Protein AF-A0A7R9WG60-F1 (afdb_monomer)

Mean predicted aligned error: 8.41 Å

Solvent-accessible surface area (backbone atoms only — not comparable to full-atom values): 6205 Å² total; per-residue (Å²): 137,88,81,84,80,76,78,75,70,79,78,70,74,65,79,74,63,68,11,64,24,22,42,40,39,40,69,47,69,34,86,77,55,44,51,77,66,52,30,56,47,50,49,51,54,53,49,53,46,32,57,75,37,58,43,49,77,49,79,46,74,51,44,50,31,44,39,39,43,34,23,16,39,50,65,28,49,53,52,40,55,56,52,45,28,65,36,76,91,85,44,66,35,54,82,64,70,75,47,73,47,70,56,34,52,63,90,64,98

Nearest PDB structures (foldseek):
  8i98-assembly1_E  TM=7.466E-01  e=1.826E-03  Thermosynechococcus vestitus BP-1
  1yrx-assembly1_B  TM=7.925E-01  e=3.256E-03  Cereibacter sphaeroides 2.4.1
  2iyg-assembly1_B  TM=7.313E-01  e=8.011E-03  Cereibacter sphaeroides
  2kb2-assembly1_A  TM=6.723E-01  e=1.524E-02  Klebsiella pneumoniae subsp. pneumoniae MGH 78578
  5m2a-assembly1_B  TM=7.268E-01  e=7.603E-02  Beggiatoa sp. PS

Organism: NCBI:txid2749911

Sequence (109 aa):
VAASSALTEPKVDGDGENGGVTLLLFYQYVDPPWDASDFKKALQDVEDLGLKHGLTGRMRVATEGLNCTLTGTREGVRRWCRDLRNYGERGEFRDTEFKLTDDLPKGQL

Structure (mmCIF, N/CA/C/O backbone):
data_AF-A0A7R9WG60-F1
#
_entry.id   AF-A0A7R9WG60-F1
#
loop_
_atom_site.group_PDB
_atom_site.id
_atom_site.type_symbol
_atom_site.label_atom_id
_atom_site.label_alt_id
_atom_site.label_comp_id
_atom_site.label_asym_id
_atom_site.label_entity_id
_atom_site.label_seq_id
_atom_site.pdbx_PDB_ins_code
_atom_site.Cartn_x
_atom_site.Cartn_y
_atom_site.Cartn_z
_atom_site.occupancy
_atom_site.B_iso_or_equiv
_atom_site.auth_seq_id
_atom_site.auth_comp_id
_atom_site.auth_asym_id
_atom_site.auth_atom_id
_atom_site.pdbx_PDB_model_num
ATOM 1 N N . VAL A 1 1 ? 23.513 10.429 -63.282 1.00 44.44 1 VAL A N 1
ATOM 2 C CA . VAL A 1 1 ? 23.702 11.191 -62.027 1.00 44.44 1 VAL A CA 1
ATOM 3 C C . VAL A 1 1 ? 22.581 10.782 -61.092 1.00 44.44 1 VAL A C 1
ATOM 5 O O . VAL A 1 1 ? 21.431 10.822 -61.506 1.00 44.44 1 VAL A O 1
ATOM 8 N N . ALA A 1 2 ? 22.938 10.230 -59.936 1.00 43.19 2 ALA A N 1
ATOM 9 C CA . ALA A 1 2 ? 22.028 9.599 -58.988 1.00 43.19 2 ALA A CA 1
ATOM 10 C C . ALA A 1 2 ? 21.236 10.623 -58.163 1.00 43.19 2 ALA A C 1
ATOM 12 O O . ALA A 1 2 ? 21.765 11.683 -57.843 1.00 43.19 2 ALA A O 1
ATOM 13 N N . ALA A 1 3 ? 20.029 10.240 -57.747 1.00 42.72 3 ALA A N 1
ATOM 14 C CA . ALA A 1 3 ? 19.457 10.595 -56.449 1.00 42.72 3 ALA A CA 1
ATOM 15 C C . ALA A 1 3 ? 18.337 9.591 -56.126 1.00 42.72 3 ALA A C 1
ATOM 17 O O . ALA A 1 3 ? 17.172 9.804 -56.449 1.00 42.72 3 ALA A O 1
ATOM 18 N N . SER A 1 4 ? 18.712 8.453 -55.538 1.00 43.81 4 SER A N 1
ATOM 19 C CA . SER A 1 4 ? 17.761 7.540 -54.903 1.00 43.81 4 SER A CA 1
ATOM 20 C C . SER A 1 4 ? 17.373 8.157 -53.564 1.00 43.81 4 SER A C 1
ATOM 22 O O . SER A 1 4 ? 18.203 8.230 -52.660 1.00 43.81 4 SER A O 1
ATOM 24 N N . SER A 1 5 ? 16.138 8.642 -53.448 1.00 51.38 5 SER A N 1
ATOM 25 C CA . SER A 1 5 ? 15.557 9.019 -52.161 1.00 51.38 5 SER A CA 1
ATOM 26 C C . SER A 1 5 ? 15.384 7.737 -51.351 1.00 51.38 5 SER A C 1
ATOM 28 O O . SER A 1 5 ? 14.549 6.895 -51.673 1.00 51.38 5 SER A O 1
ATOM 30 N N . ALA A 1 6 ? 16.241 7.550 -50.350 1.00 53.00 6 ALA A N 1
ATOM 31 C CA . ALA A 1 6 ? 16.030 6.532 -49.342 1.00 53.00 6 ALA A CA 1
ATOM 32 C C . ALA A 1 6 ? 14.753 6.908 -48.584 1.00 53.00 6 ALA A C 1
ATOM 34 O O . ALA A 1 6 ? 14.737 7.875 -47.822 1.00 53.00 6 ALA A O 1
ATOM 35 N N . LEU A 1 7 ? 13.678 6.161 -48.828 1.00 50.78 7 LEU A N 1
ATOM 36 C CA . LEU A 1 7 ? 12.576 6.063 -47.886 1.00 50.78 7 LEU A CA 1
ATOM 37 C C . LEU A 1 7 ? 13.186 5.488 -46.609 1.00 50.78 7 LEU A C 1
ATOM 39 O O . LEU A 1 7 ? 13.494 4.301 -46.549 1.00 50.78 7 LEU A O 1
ATOM 43 N N . THR A 1 8 ? 13.462 6.348 -45.630 1.00 57.59 8 THR A N 1
ATOM 44 C CA . THR A 1 8 ? 13.818 5.910 -44.283 1.00 57.59 8 THR A CA 1
ATOM 45 C C . THR A 1 8 ? 12.708 4.994 -43.803 1.00 57.59 8 THR A C 1
ATOM 47 O O . THR A 1 8 ? 11.557 5.421 -43.697 1.00 57.59 8 THR A O 1
ATOM 50 N N . GLU A 1 9 ? 13.063 3.733 -43.570 1.00 50.50 9 GLU A N 1
ATOM 51 C CA . GLU A 1 9 ? 12.199 2.762 -42.917 1.00 50.50 9 GLU A CA 1
ATOM 52 C C . GLU A 1 9 ? 11.627 3.394 -41.641 1.00 50.50 9 GLU A C 1
ATOM 54 O O . GLU A 1 9 ? 12.321 4.195 -40.994 1.00 50.50 9 GLU A O 1
ATOM 59 N N . PRO A 1 10 ? 10.367 3.096 -41.275 1.00 48.00 10 PRO A N 1
ATOM 60 C CA . PRO A 1 10 ? 9.850 3.547 -39.998 1.00 48.00 10 PRO A CA 1
ATOM 61 C C . PRO A 1 10 ? 10.839 3.090 -38.933 1.00 48.00 10 PRO A C 1
ATOM 63 O O . PRO A 1 10 ? 11.223 1.920 -38.884 1.00 48.00 10 PRO A O 1
ATOM 66 N N . LYS A 1 11 ? 11.289 4.038 -38.112 1.00 43.31 11 LYS A N 1
ATOM 67 C CA . LYS A 1 11 ? 12.032 3.720 -36.907 1.00 43.31 11 LYS A CA 1
ATOM 68 C C . LYS A 1 11 ? 11.113 2.803 -36.113 1.00 43.31 11 LYS A C 1
ATOM 70 O O . LYS A 1 11 ? 10.095 3.254 -35.598 1.00 43.31 11 LYS A O 1
ATOM 75 N N . VAL A 1 12 ? 11.418 1.509 -36.113 1.00 48.09 12 VAL A N 1
ATOM 76 C CA . VAL A 1 12 ? 10.862 0.592 -35.132 1.00 48.09 12 VAL A CA 1
ATOM 77 C C . VAL A 1 12 ? 11.393 1.150 -33.824 1.00 48.09 12 VAL A C 1
ATOM 79 O O . VAL A 1 12 ? 12.579 1.006 -33.523 1.00 48.09 12 VAL A O 1
ATOM 82 N N . ASP A 1 13 ? 10.563 1.934 -33.133 1.00 50.50 13 ASP A N 1
ATOM 83 C CA . ASP A 1 13 ? 10.789 2.250 -31.733 1.00 50.50 13 ASP A CA 1
ATOM 84 C C . ASP A 1 13 ? 10.992 0.891 -31.084 1.00 50.50 13 ASP A C 1
ATOM 86 O O . ASP A 1 13 ? 10.089 0.053 -31.131 1.00 50.50 13 ASP A O 1
ATOM 90 N N . GLY A 1 14 ? 12.249 0.634 -30.701 1.00 46.53 14 GLY A N 1
ATOM 91 C CA . GLY A 1 14 ? 12.751 -0.706 -30.438 1.00 46.53 14 GLY A CA 1
ATOM 92 C C . GLY A 1 14 ? 11.761 -1.465 -29.582 1.00 46.53 14 GLY A C 1
ATOM 93 O O . GLY A 1 14 ? 11.232 -0.861 -28.647 1.00 46.53 14 GLY A O 1
ATOM 94 N N . ASP A 1 15 ? 11.504 -2.721 -29.971 1.00 46.75 15 ASP A N 1
ATOM 95 C CA . ASP A 1 15 ? 10.656 -3.688 -29.277 1.00 46.75 15 ASP A CA 1
ATOM 96 C C . ASP A 1 15 ? 10.460 -3.249 -27.840 1.00 46.75 15 ASP A C 1
ATOM 98 O O . ASP A 1 15 ? 11.409 -3.319 -27.053 1.00 46.75 15 ASP A O 1
ATOM 102 N N . GLY A 1 16 ? 9.288 -2.667 -27.552 1.00 46.75 16 GLY A N 1
ATOM 103 C CA . GLY A 1 16 ? 8.984 -2.157 -26.229 1.00 46.75 16 GLY A CA 1
ATOM 104 C C . GLY A 1 16 ? 9.361 -3.253 -25.256 1.00 46.75 16 GLY A C 1
ATOM 105 O O . GLY A 1 16 ? 8.748 -4.320 -25.282 1.00 46.75 16 GLY A O 1
ATOM 106 N N . GLU A 1 17 ? 10.444 -3.042 -24.499 1.00 51.81 17 GLU A N 1
ATOM 107 C CA . GLU A 1 17 ? 10.862 -3.968 -23.462 1.00 51.81 17 GLU A CA 1
ATOM 108 C C . GLU A 1 17 ? 9.663 -4.013 -22.529 1.00 51.81 17 GLU A C 1
ATOM 110 O O . GLU A 1 17 ? 9.508 -3.084 -21.735 1.00 51.81 17 GLU A O 1
ATOM 115 N N . ASN A 1 18 ? 8.781 -5.007 -22.707 1.00 54.62 18 ASN A N 1
ATOM 116 C CA . ASN A 1 18 ? 7.600 -5.234 -21.889 1.00 54.62 18 ASN A CA 1
ATOM 117 C C . ASN A 1 18 ? 8.117 -5.274 -20.465 1.00 54.62 18 ASN A C 1
ATOM 119 O O . ASN A 1 18 ? 8.779 -6.223 -20.031 1.00 54.62 18 ASN A O 1
ATOM 123 N N . GLY A 1 19 ? 7.993 -4.119 -19.825 1.00 58.56 19 GLY A N 1
ATOM 124 C CA . GLY A 1 19 ? 8.793 -3.818 -18.670 1.00 58.56 19 GLY A CA 1
ATOM 125 C C . GLY A 1 19 ? 8.160 -4.617 -17.569 1.00 58.56 19 GLY A C 1
ATOM 126 O O . GLY A 1 19 ? 6.949 -4.574 -17.374 1.00 58.56 19 GLY A O 1
ATOM 127 N N . GLY A 1 20 ? 8.973 -5.378 -16.845 1.00 84.06 20 GLY A N 1
ATOM 128 C CA . GLY A 1 20 ? 8.520 -6.180 -15.711 1.00 84.06 20 GLY A CA 1
ATOM 129 C C . GLY A 1 20 ? 7.943 -5.353 -14.553 1.00 84.06 20 GLY A C 1
ATOM 130 O O . GLY A 1 20 ? 7.946 -5.840 -13.425 1.00 84.06 20 GLY A O 1
ATOM 131 N N . VAL A 1 21 ? 7.502 -4.120 -14.816 1.00 95.06 21 VAL A N 1
ATOM 132 C CA . VAL A 1 21 ? 6.826 -3.186 -13.935 1.00 95.06 21 VAL A CA 1
ATOM 133 C C . VAL A 1 21 ? 5.326 -3.428 -13.999 1.00 95.06 21 VAL A C 1
ATOM 135 O O . VAL A 1 21 ? 4.726 -3.553 -15.069 1.00 95.06 21 VAL A O 1
ATOM 138 N N . THR A 1 22 ? 4.717 -3.438 -12.827 1.00 97.62 22 THR A N 1
ATOM 139 C CA . THR A 1 22 ? 3.272 -3.444 -12.659 1.00 97.62 22 THR A CA 1
ATOM 140 C C . THR A 1 22 ? 2.869 -2.189 -11.903 1.00 97.62 22 THR A C 1
ATOM 142 O O . THR A 1 22 ? 3.469 -1.858 -10.881 1.00 97.62 22 THR A O 1
ATOM 145 N N . LEU A 1 23 ? 1.818 -1.526 -12.376 1.00 97.88 23 LEU A N 1
ATOM 146 C CA . LEU A 1 23 ? 1.099 -0.502 -11.629 1.00 97.88 23 LEU A CA 1
ATOM 147 C C . LEU A 1 23 ? -0.071 -1.146 -10.881 1.00 97.88 23 LEU A C 1
ATOM 149 O O . LEU A 1 23 ? -0.854 -1.904 -11.452 1.00 97.88 23 LEU A O 1
ATOM 153 N N . LEU A 1 24 ? -0.187 -0.812 -9.603 1.00 98.56 24 LEU A N 1
ATOM 154 C CA . LEU A 1 24 ? -1.231 -1.231 -8.684 1.00 98.56 24 LEU A CA 1
ATOM 155 C C . LEU A 1 24 ? -2.076 -0.024 -8.280 1.00 98.56 24 LEU A C 1
ATOM 157 O O . LEU A 1 24 ? -1.546 0.966 -7.776 1.00 98.56 24 LEU A O 1
ATOM 161 N N . LEU A 1 25 ? -3.395 -0.139 -8.432 1.00 98.62 25 LEU A N 1
ATOM 162 C CA . LEU A 1 25 ? -4.370 0.807 -7.896 1.00 98.62 25 LEU A CA 1
ATOM 163 C C . LEU A 1 25 ? -5.417 0.074 -7.067 1.00 98.62 25 LEU A C 1
ATOM 165 O O . LEU A 1 25 ? -5.984 -0.922 -7.518 1.00 98.62 25 LEU A O 1
ATOM 169 N N . PHE A 1 26 ? -5.730 0.614 -5.893 1.00 98.69 26 PHE A N 1
ATOM 170 C CA . PHE A 1 26 ? -6.910 0.213 -5.133 1.00 98.69 26 PHE A CA 1
ATOM 171 C C . PHE A 1 26 ? -7.299 1.279 -4.105 1.00 98.69 26 PHE A C 1
ATOM 173 O O . PHE A 1 26 ? -6.499 2.141 -3.730 1.00 98.69 26 PHE A O 1
ATOM 180 N N . TYR A 1 27 ? -8.535 1.180 -3.630 1.00 98.25 27 TYR A N 1
ATOM 181 C CA . TYR A 1 27 ? -8.982 1.801 -2.393 1.00 98.25 27 TYR A CA 1
ATOM 182 C C . TYR A 1 27 ? -9.786 0.765 -1.603 1.00 98.25 27 TYR A C 1
ATOM 184 O O . TYR A 1 27 ? -10.480 -0.055 -2.201 1.00 98.25 27 TYR A O 1
ATOM 192 N N . GLN A 1 28 ? -9.678 0.781 -0.280 1.00 98.25 28 GLN A N 1
ATOM 193 C CA . GLN A 1 28 ? -10.423 -0.110 0.603 1.00 98.25 28 GLN A CA 1
ATOM 194 C C . GLN A 1 28 ? -10.722 0.625 1.905 1.00 98.25 28 GLN A C 1
ATOM 196 O O . GLN A 1 28 ? -9.798 1.065 2.591 1.00 98.25 28 GLN A O 1
ATOM 201 N N . TYR A 1 29 ? -12.007 0.716 2.240 1.00 97.81 29 TYR A N 1
ATOM 202 C CA . TYR A 1 29 ? -12.440 1.122 3.571 1.00 97.81 29 TYR A CA 1
ATOM 203 C C . TYR A 1 29 ? -12.337 -0.054 4.540 1.00 97.81 29 TYR A C 1
ATOM 205 O O . TYR A 1 29 ? -12.590 -1.197 4.152 1.00 97.81 29 TYR A O 1
ATOM 213 N N . VAL A 1 30 ? -11.998 0.226 5.792 1.00 97.38 30 VAL A N 1
ATOM 214 C CA . VAL A 1 30 ? -12.015 -0.752 6.882 1.00 97.38 30 VAL A CA 1
ATOM 215 C C . VAL A 1 30 ? -13.205 -0.475 7.797 1.00 97.38 30 VAL A C 1
ATOM 217 O O . VAL A 1 30 ? -13.505 0.679 8.098 1.00 97.38 30 VAL A O 1
ATOM 220 N N . ASP A 1 31 ? -13.889 -1.533 8.227 1.00 94.38 31 ASP A N 1
ATOM 221 C CA . ASP A 1 31 ? -15.068 -1.446 9.090 1.00 94.38 31 ASP A CA 1
ATOM 222 C C . ASP A 1 31 ? -14.940 -2.443 10.262 1.00 94.38 31 ASP A C 1
ATOM 224 O O . ASP A 1 31 ? -14.794 -3.645 10.019 1.00 94.38 31 ASP A O 1
ATOM 228 N N . PRO A 1 32 ? -14.943 -1.979 11.529 1.00 95.62 32 PRO A N 1
ATOM 229 C CA . PRO A 1 32 ? -15.011 -0.574 11.937 1.00 95.62 32 PRO A CA 1
ATOM 230 C C . PRO A 1 32 ? -13.724 0.210 11.615 1.00 95.62 32 PRO A C 1
ATOM 232 O O . PRO A 1 32 ? -12.642 -0.399 11.571 1.00 95.62 32 PRO A O 1
ATOM 235 N N . PRO A 1 33 ? -13.819 1.550 11.442 1.00 97.88 33 PRO A N 1
ATOM 236 C CA . PRO A 1 33 ? -12.654 2.415 11.278 1.00 97.88 33 PRO A CA 1
ATOM 237 C C . PRO A 1 33 ? -11.629 2.187 12.387 1.00 97.88 33 PRO A C 1
ATOM 239 O O . PRO A 1 33 ? -11.988 1.916 13.535 1.00 97.88 33 PRO A O 1
ATOM 242 N N . TRP A 1 34 ? -10.353 2.302 12.042 1.00 97.81 34 TRP A N 1
ATOM 243 C CA . TRP A 1 34 ? -9.264 2.204 13.004 1.00 97.81 34 TRP A CA 1
ATOM 244 C C . TRP A 1 34 ? -9.318 3.337 14.025 1.00 97.81 34 TRP A C 1
ATOM 246 O O . TRP A 1 34 ? -9.621 4.489 13.693 1.00 97.81 34 TRP A O 1
ATOM 256 N N . ASP A 1 35 ? -8.951 3.018 15.264 1.00 97.50 35 ASP A N 1
ATOM 257 C CA . ASP A 1 35 ? -8.631 4.038 16.252 1.00 97.50 35 ASP A CA 1
ATOM 258 C C . ASP A 1 35 ? -7.253 4.674 15.973 1.00 97.50 35 ASP A C 1
ATOM 260 O O . ASP A 1 35 ? -6.558 4.346 15.008 1.00 97.50 35 ASP A O 1
ATOM 264 N N . ALA A 1 36 ? -6.842 5.631 16.807 1.00 97.56 36 ALA A N 1
ATOM 265 C CA . ALA A 1 36 ? -5.577 6.341 16.619 1.00 97.56 36 ALA A CA 1
ATOM 266 C C . ALA A 1 36 ? -4.334 5.433 16.731 1.00 97.56 36 ALA A C 1
ATOM 268 O O . ALA A 1 36 ? -3.317 5.708 16.087 1.00 97.56 36 ALA A O 1
ATOM 269 N N . SER A 1 37 ? -4.399 4.377 17.545 1.00 96.62 37 SER A N 1
ATOM 270 C CA . SER A 1 37 ? -3.312 3.412 17.713 1.00 96.62 37 SER A CA 1
ATOM 271 C C . SER A 1 37 ? -3.219 2.495 16.497 1.00 96.62 37 SER A C 1
ATOM 273 O O . SER A 1 37 ? -2.146 2.365 15.903 1.00 96.62 37 SER A O 1
ATOM 275 N N . ASP A 1 38 ? -4.350 1.926 16.084 1.00 96.56 38 ASP A N 1
ATOM 276 C CA . ASP A 1 38 ? -4.461 1.068 14.908 1.00 96.56 38 ASP A CA 1
ATOM 277 C C . ASP A 1 38 ? -4.077 1.808 13.626 1.00 96.56 38 ASP A C 1
ATOM 279 O O . ASP A 1 38 ? -3.339 1.269 12.807 1.00 96.56 38 ASP A O 1
ATOM 283 N N . PHE A 1 39 ? -4.485 3.072 13.474 1.00 97.19 39 PHE A N 1
ATOM 284 C CA . PHE A 1 39 ? -4.070 3.919 12.355 1.00 97.19 39 PHE A CA 1
ATOM 285 C C . PHE A 1 39 ? -2.547 4.086 12.297 1.00 97.19 39 PHE A C 1
ATOM 287 O O . PHE A 1 39 ? -1.945 3.928 11.235 1.00 97.19 39 PHE A O 1
ATOM 294 N N . LYS A 1 40 ? -1.905 4.399 13.430 1.00 97.69 40 LYS A N 1
ATOM 295 C CA . LYS A 1 40 ? -0.449 4.593 13.473 1.00 97.69 40 LYS A CA 1
ATOM 296 C C . LYS A 1 40 ? 0.292 3.299 13.140 1.00 97.69 40 LYS A C 1
ATOM 298 O O . LYS A 1 40 ? 1.305 3.344 12.446 1.00 97.69 40 LYS A O 1
ATOM 303 N N . LYS A 1 41 ? -0.221 2.163 13.618 1.00 96.56 41 LYS A N 1
ATOM 304 C CA . LYS A 1 41 ? 0.306 0.841 13.281 1.00 96.56 41 LYS A CA 1
ATOM 305 C C . LYS A 1 41 ? 0.123 0.534 11.794 1.00 96.56 41 LYS A C 1
ATOM 307 O O . LYS A 1 41 ? 1.093 0.184 11.139 1.00 96.56 41 LYS A O 1
ATOM 312 N N . ALA A 1 42 ? -1.070 0.758 11.246 1.00 96.62 42 ALA A N 1
ATOM 313 C CA . ALA A 1 42 ? -1.355 0.554 9.829 1.00 96.62 42 ALA A CA 1
ATOM 314 C C . ALA A 1 42 ? -0.465 1.411 8.926 1.00 96.62 42 ALA A C 1
ATOM 316 O O . ALA A 1 42 ? 0.024 0.927 7.911 1.00 96.62 42 ALA A O 1
ATOM 317 N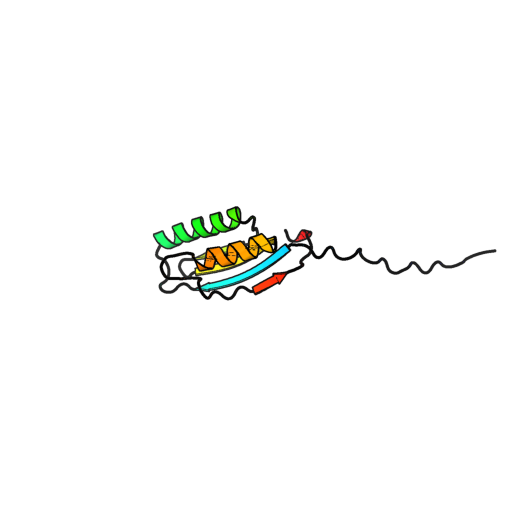 N . LEU A 1 43 ? -0.212 2.665 9.304 1.00 97.31 43 LEU A N 1
ATOM 318 C CA . LEU A 1 43 ? 0.703 3.531 8.567 1.00 97.31 43 LEU A CA 1
ATOM 319 C C . LEU A 1 43 ? 2.102 2.907 8.460 1.00 97.31 43 LEU A C 1
ATOM 321 O O . LEU A 1 43 ? 2.620 2.789 7.353 1.00 97.31 43 LEU A O 1
ATOM 325 N N . GLN A 1 44 ? 2.669 2.467 9.586 1.00 97.50 44 GLN A N 1
ATOM 326 C CA . GLN A 1 44 ? 3.997 1.853 9.621 1.00 97.50 44 GLN A CA 1
ATOM 327 C C . GLN A 1 44 ? 4.027 0.505 8.888 1.00 97.50 44 GLN A C 1
ATOM 329 O O . GLN A 1 44 ? 4.883 0.283 8.039 1.00 97.50 44 GLN A O 1
ATOM 334 N N . ASP A 1 45 ? 3.075 -0.381 9.182 1.00 96.50 45 ASP A N 1
ATOM 335 C CA . ASP A 1 45 ? 3.058 -1.746 8.653 1.00 96.50 45 ASP A CA 1
ATOM 336 C C . ASP A 1 45 ? 2.917 -1.757 7.123 1.00 96.50 45 ASP A C 1
ATOM 338 O O . ASP A 1 45 ? 3.562 -2.553 6.437 1.00 96.50 45 ASP A O 1
ATOM 342 N N . VAL A 1 46 ? 2.077 -0.879 6.564 1.00 96.06 46 VAL A N 1
ATOM 343 C CA . VAL A 1 46 ? 1.851 -0.827 5.113 1.00 96.06 46 VAL A CA 1
ATOM 344 C C . VAL A 1 46 ? 3.049 -0.174 4.400 1.00 96.06 46 VAL A C 1
ATOM 346 O O . VAL A 1 46 ? 3.421 -0.630 3.312 1.00 96.06 46 VAL A O 1
ATOM 349 N N . GLU A 1 47 ? 3.703 0.818 5.018 1.00 96.62 47 GLU A N 1
ATOM 350 C CA . GLU A 1 47 ? 4.969 1.388 4.531 1.00 96.62 47 GLU A CA 1
ATOM 351 C C . GLU A 1 47 ? 6.089 0.333 4.517 1.00 96.62 47 GLU A C 1
ATOM 353 O O . GLU A 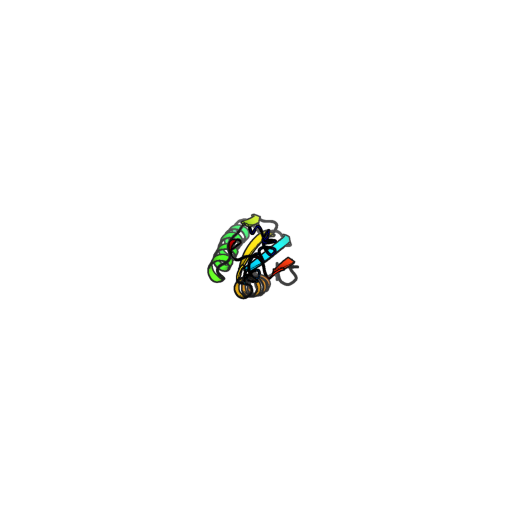1 47 ? 6.696 0.090 3.468 1.00 96.62 47 GLU A O 1
ATOM 358 N N . ASP A 1 48 ? 6.290 -0.379 5.629 1.00 97.88 48 ASP A N 1
ATOM 359 C CA . ASP A 1 48 ? 7.280 -1.454 5.756 1.00 97.88 48 ASP A CA 1
ATOM 360 C C . ASP A 1 48 ? 7.023 -2.580 4.749 1.00 97.88 48 ASP A C 1
ATOM 362 O O . ASP A 1 48 ? 7.955 -3.120 4.142 1.00 97.88 48 ASP A O 1
ATOM 366 N N . LEU A 1 49 ? 5.752 -2.924 4.517 1.00 97.50 49 LEU A N 1
ATOM 367 C CA . LEU A 1 49 ? 5.375 -3.921 3.524 1.00 97.50 49 LEU A CA 1
ATOM 368 C C . LEU A 1 49 ? 5.724 -3.462 2.101 1.00 97.50 49 LEU A C 1
ATOM 370 O O . LEU A 1 49 ? 6.206 -4.2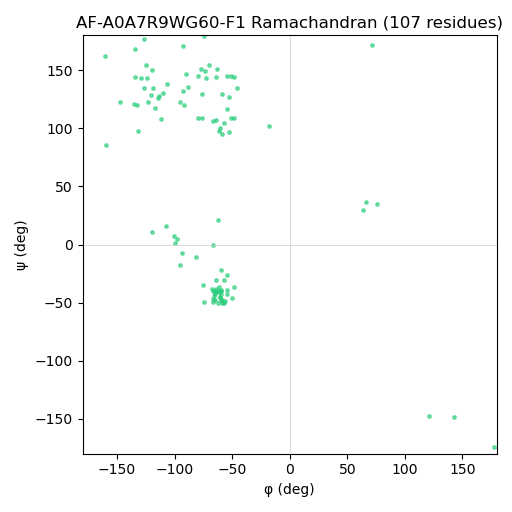68 1.300 1.00 97.50 49 LEU A O 1
ATOM 374 N N . GLY A 1 50 ? 5.504 -2.181 1.788 1.00 97.75 50 GLY A N 1
ATOM 375 C CA . GLY A 1 50 ? 5.912 -1.568 0.522 1.00 97.75 50 GLY A CA 1
ATOM 376 C C . GLY A 1 50 ? 7.421 -1.670 0.302 1.00 97.75 50 GLY A C 1
ATOM 377 O O . GLY A 1 50 ? 7.857 -2.197 -0.724 1.00 97.75 50 GLY A O 1
ATOM 378 N N . LEU A 1 51 ? 8.207 -1.268 1.305 1.00 97.81 51 LEU A N 1
ATOM 379 C CA . LEU A 1 51 ? 9.671 -1.347 1.283 1.00 97.81 51 LEU A CA 1
ATOM 380 C C . LEU A 1 51 ? 10.171 -2.790 1.129 1.00 97.81 51 LEU A C 1
ATOM 382 O O . LEU A 1 51 ? 11.023 -3.060 0.281 1.00 97.81 51 LEU A O 1
ATOM 386 N N . LYS A 1 52 ? 9.600 -3.737 1.886 1.00 98.25 52 LYS A N 1
ATOM 387 C CA . LYS A 1 52 ? 9.940 -5.171 1.835 1.00 98.25 52 LYS A CA 1
ATOM 388 C C . LYS A 1 52 ? 9.835 -5.753 0.425 1.00 98.25 52 LYS A C 1
ATOM 390 O O . LYS A 1 52 ? 10.645 -6.599 0.052 1.00 98.25 52 LYS A O 1
ATOM 395 N N . HIS A 1 53 ? 8.827 -5.337 -0.340 1.00 98.12 53 HIS A N 1
ATOM 396 C CA . HIS A 1 53 ? 8.572 -5.848 -1.692 1.00 98.12 53 HIS A CA 1
ATOM 397 C C . HIS A 1 53 ? 9.120 -4.941 -2.804 1.00 98.12 53 HIS A C 1
ATOM 399 O O . HIS A 1 53 ? 8.923 -5.246 -3.981 1.00 98.12 53 HIS A O 1
ATOM 405 N N . GLY A 1 54 ? 9.831 -3.865 -2.447 1.00 97.12 54 GLY A N 1
ATOM 406 C CA . GLY A 1 54 ? 10.437 -2.933 -3.397 1.00 97.12 54 GLY A CA 1
ATOM 407 C C . GLY A 1 54 ? 9.411 -2.142 -4.208 1.00 97.12 54 GLY A C 1
ATOM 408 O O . GLY A 1 54 ? 9.613 -1.935 -5.403 1.00 97.12 54 GLY A O 1
ATOM 409 N N . LEU A 1 55 ? 8.290 -1.762 -3.588 1.00 97.94 55 LEU A N 1
ATOM 410 C CA . LEU A 1 55 ? 7.280 -0.908 -4.212 1.00 97.94 55 LEU A CA 1
ATOM 411 C C . LEU A 1 55 ? 7.586 0.567 -3.939 1.00 97.94 55 LEU A C 1
ATOM 413 O O . LEU A 1 55 ? 8.048 0.933 -2.861 1.00 97.94 55 LEU A O 1
ATOM 417 N N . THR A 1 56 ? 7.251 1.417 -4.903 1.00 96.50 56 THR A N 1
ATOM 418 C CA . THR A 1 56 ? 7.250 2.878 -4.777 1.00 96.50 56 THR A CA 1
ATOM 419 C C . THR A 1 56 ? 5.889 3.442 -5.187 1.00 96.50 56 THR A C 1
ATOM 421 O O . THR A 1 56 ? 4.995 2.702 -5.599 1.00 96.50 56 THR A O 1
ATOM 424 N N . GLY A 1 57 ? 5.701 4.754 -5.065 1.00 95.94 57 GLY A N 1
ATOM 425 C CA . GLY A 1 57 ? 4.489 5.455 -5.480 1.00 95.94 57 GLY A CA 1
ATOM 426 C C . GLY A 1 57 ? 3.816 6.195 -4.332 1.00 95.94 57 GLY A C 1
ATOM 427 O O . GLY A 1 57 ? 4.470 6.737 -3.445 1.00 95.94 57 GLY A O 1
ATOM 428 N N . ARG A 1 58 ? 2.484 6.280 -4.375 1.00 97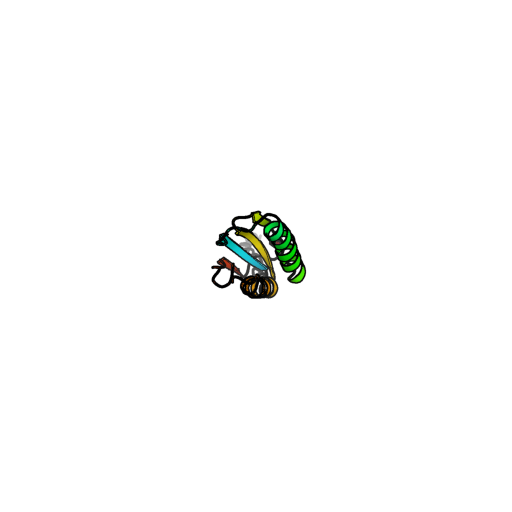.44 58 ARG A N 1
ATOM 429 C CA . ARG A 1 58 ? 1.684 7.015 -3.389 1.00 97.44 58 ARG A CA 1
ATOM 430 C C . ARG A 1 58 ? 0.799 6.074 -2.595 1.00 97.44 58 ARG A C 1
ATOM 432 O O . ARG A 1 58 ? -0.040 5.374 -3.158 1.00 97.44 58 ARG A O 1
ATOM 439 N N . MET A 1 59 ? 0.926 6.169 -1.283 1.00 97.00 59 MET A N 1
ATOM 440 C CA . MET A 1 59 ? 0.092 5.487 -0.309 1.00 97.00 59 MET A CA 1
ATOM 441 C C . MET A 1 59 ? -0.585 6.531 0.569 1.00 97.00 59 MET A C 1
ATOM 443 O O . MET A 1 59 ? 0.066 7.437 1.085 1.00 97.00 59 MET A O 1
ATOM 447 N N . ARG A 1 60 ? -1.905 6.437 0.702 1.00 98.06 60 ARG A N 1
ATOM 448 C CA . ARG A 1 60 ? -2.691 7.261 1.616 1.00 98.06 60 ARG A CA 1
ATOM 449 C C . ARG A 1 60 ? -3.335 6.343 2.634 1.00 98.06 60 ARG A C 1
ATOM 451 O O . ARG A 1 60 ? -4.142 5.491 2.269 1.00 98.06 60 ARG A O 1
ATOM 458 N N . VAL A 1 61 ? -2.960 6.549 3.888 1.00 97.75 61 VAL A N 1
ATOM 459 C CA . VAL A 1 61 ? -3.510 5.848 5.043 1.00 97.75 61 VAL A CA 1
ATOM 460 C C . VAL A 1 61 ? -4.345 6.847 5.829 1.00 97.75 61 VAL A C 1
ATOM 462 O O . VAL A 1 61 ? -3.886 7.953 6.113 1.00 97.75 61 VAL A O 1
ATOM 465 N N . ALA A 1 62 ? -5.571 6.466 6.156 1.00 97.88 62 ALA A N 1
ATOM 466 C CA . ALA A 1 62 ? -6.467 7.205 7.034 1.00 97.88 62 ALA A CA 1
ATOM 467 C C . ALA A 1 62 ? -7.105 6.227 8.026 1.00 97.88 62 ALA A C 1
ATOM 469 O O . ALA A 1 62 ? -7.028 5.015 7.841 1.00 97.88 62 ALA A O 1
ATOM 470 N N . THR A 1 63 ? -7.764 6.738 9.066 1.00 98.06 63 THR A N 1
ATOM 471 C CA . THR A 1 63 ? -8.499 5.894 10.027 1.00 98.06 63 THR A CA 1
ATOM 472 C C . THR A 1 63 ? -9.564 5.032 9.346 1.00 98.06 63 THR A C 1
ATOM 474 O O . THR A 1 63 ? -9.841 3.922 9.782 1.00 98.06 63 THR A O 1
ATOM 477 N N . GLU A 1 64 ? -10.138 5.517 8.247 1.00 98.12 64 GLU A N 1
ATOM 478 C CA . GLU A 1 64 ? -11.158 4.807 7.475 1.00 98.12 64 GLU A CA 1
ATOM 479 C C . GLU A 1 64 ? -10.599 3.764 6.492 1.00 98.12 64 GLU A C 1
ATOM 481 O O . GLU A 1 64 ? -11.385 2.984 5.966 1.00 98.12 64 GLU A O 1
ATOM 486 N N . GLY A 1 65 ? -9.284 3.712 6.234 1.00 98.06 65 GLY A N 1
ATOM 487 C CA . GLY A 1 65 ? -8.681 2.696 5.362 1.00 98.06 65 GLY A CA 1
ATOM 488 C C . GLY A 1 65 ? -7.531 3.184 4.475 1.00 98.06 65 GLY A C 1
ATOM 489 O O . GLY A 1 65 ? -6.756 4.067 4.853 1.00 98.06 65 GLY A O 1
ATOM 490 N N . LEU A 1 66 ? -7.396 2.570 3.291 1.00 98.12 66 LEU A N 1
ATOM 491 C CA . LEU A 1 66 ? -6.264 2.751 2.373 1.00 98.12 66 LEU A CA 1
ATOM 492 C C . LEU A 1 66 ? -6.688 3.198 0.973 1.00 98.12 66 LEU A C 1
ATOM 494 O O . LEU A 1 66 ? -7.665 2.708 0.410 1.00 98.12 66 LEU A O 1
ATOM 498 N N . ASN A 1 67 ? -5.871 4.056 0.364 1.00 98.56 67 ASN A N 1
ATOM 499 C CA . ASN A 1 67 ? -5.895 4.358 -1.065 1.00 98.56 67 ASN A CA 1
ATOM 500 C C . ASN A 1 67 ? -4.460 4.369 -1.595 1.00 98.56 67 ASN A C 1
ATOM 502 O O . ASN A 1 67 ? -3.625 5.140 -1.117 1.00 98.56 67 ASN A O 1
ATOM 506 N N . CYS A 1 68 ? -4.167 3.508 -2.567 1.00 98.44 68 CYS A N 1
ATOM 507 C CA . CYS A 1 68 ? -2.812 3.333 -3.071 1.00 98.44 68 CYS A CA 1
ATOM 508 C C . CYS A 1 68 ? -2.744 3.426 -4.595 1.00 98.44 68 CYS A C 1
ATOM 510 O O . CYS A 1 68 ? -3.609 2.937 -5.323 1.00 98.44 68 CYS A O 1
ATOM 512 N N . THR A 1 69 ? -1.655 4.023 -5.067 1.00 98.19 69 THR A N 1
ATOM 513 C CA . THR A 1 69 ? -1.168 3.966 -6.446 1.00 98.19 69 THR A CA 1
ATOM 514 C C . THR A 1 69 ? 0.315 3.631 -6.374 1.00 98.19 69 THR A C 1
ATOM 516 O O . THR A 1 69 ? 1.123 4.522 -6.110 1.00 98.19 69 THR A O 1
ATOM 519 N N . LEU A 1 70 ? 0.662 2.357 -6.541 1.00 98.12 70 LEU A N 1
ATOM 520 C CA . LEU A 1 70 ? 2.021 1.850 -6.338 1.00 98.12 70 LEU A CA 1
ATOM 521 C C . LEU A 1 70 ? 2.573 1.231 -7.617 1.00 98.12 70 LEU A C 1
ATOM 523 O O . LEU A 1 70 ? 1.820 0.663 -8.403 1.00 98.12 70 LEU A O 1
ATOM 527 N N . THR A 1 71 ? 3.882 1.294 -7.800 1.00 97.88 71 THR A N 1
ATOM 528 C CA . THR A 1 71 ? 4.601 0.592 -8.863 1.00 97.88 71 THR A CA 1
ATOM 529 C C . THR A 1 71 ? 5.700 -0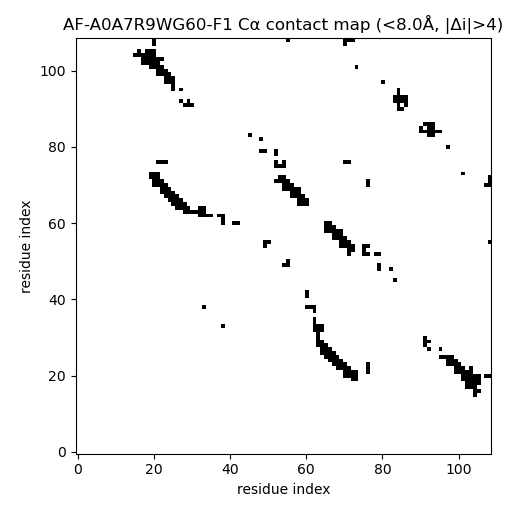.273 -8.266 1.00 97.88 71 THR A C 1
ATOM 531 O O . THR A 1 71 ? 6.173 -0.044 -7.155 1.00 97.88 71 THR A O 1
ATOM 534 N N . GLY A 1 72 ? 6.076 -1.320 -8.986 1.00 97.38 72 GLY A N 1
ATOM 535 C CA . GLY A 1 72 ? 7.147 -2.225 -8.596 1.00 97.38 72 GLY A CA 1
ATOM 536 C C . GLY A 1 72 ? 7.279 -3.345 -9.613 1.00 97.38 72 GLY A C 1
ATOM 537 O O . GLY A 1 72 ? 6.593 -3.350 -10.638 1.00 97.38 72 GLY A O 1
ATOM 538 N N . THR A 1 73 ? 8.136 -4.324 -9.334 1.00 96.19 73 THR A N 1
ATOM 539 C CA . THR A 1 73 ? 8.204 -5.514 -10.191 1.00 96.19 73 THR A CA 1
ATOM 540 C C . THR A 1 73 ? 6.876 -6.276 -10.159 1.00 96.19 73 THR A C 1
ATOM 542 O O . THR A 1 73 ? 6.176 -6.272 -9.142 1.00 96.19 73 THR A O 1
ATOM 545 N N . ARG A 1 74 ? 6.536 -6.986 -11.241 1.00 95.38 74 ARG A N 1
ATOM 546 C CA . ARG A 1 74 ? 5.328 -7.829 -11.303 1.00 95.38 74 ARG A CA 1
ATOM 547 C C . ARG A 1 74 ? 5.223 -8.762 -10.102 1.00 95.38 74 ARG A C 1
ATOM 549 O O . ARG A 1 74 ? 4.169 -8.877 -9.479 1.00 95.38 74 ARG A O 1
ATOM 556 N N . GLU A 1 75 ? 6.329 -9.414 -9.761 1.00 95.94 75 GLU A N 1
ATOM 557 C CA . GLU A 1 75 ? 6.388 -10.299 -8.606 1.00 95.94 75 GLU A CA 1
ATOM 558 C C . GLU A 1 75 ? 6.233 -9.537 -7.283 1.00 95.94 75 GLU A C 1
ATOM 560 O O . GLU A 1 75 ? 5.425 -9.949 -6.449 1.00 95.94 75 GLU A O 1
ATOM 565 N N . GLY A 1 76 ? 6.951 -8.424 -7.102 1.00 97.62 76 GLY A N 1
ATOM 566 C CA . GLY A 1 76 ? 6.868 -7.594 -5.898 1.00 97.62 76 GLY A CA 1
ATOM 567 C C . GLY A 1 76 ? 5.439 -7.131 -5.628 1.00 97.62 76 GLY A C 1
ATOM 568 O O . GLY A 1 76 ? 4.914 -7.352 -4.538 1.00 97.62 76 GLY A O 1
ATOM 569 N N . VAL A 1 77 ? 4.755 -6.603 -6.647 1.00 98.44 77 VAL A N 1
ATOM 570 C CA . VAL A 1 77 ? 3.360 -6.150 -6.533 1.00 98.44 77 VAL A CA 1
ATOM 571 C C . VAL A 1 77 ? 2.423 -7.294 -6.146 1.00 98.44 77 VAL A C 1
ATOM 573 O O . VAL A 1 77 ? 1.595 -7.140 -5.249 1.00 98.44 77 VAL A O 1
ATOM 576 N N . ARG A 1 78 ? 2.543 -8.469 -6.778 1.00 98.00 78 ARG A N 1
ATOM 577 C CA . ARG A 1 78 ? 1.677 -9.619 -6.458 1.00 98.00 78 ARG A CA 1
ATOM 578 C C . ARG A 1 78 ? 1.950 -10.174 -5.056 1.00 98.00 78 ARG A C 1
ATOM 580 O O . ARG A 1 78 ? 1.003 -10.543 -4.360 1.00 98.00 78 ARG A O 1
ATOM 587 N N . ARG A 1 79 ? 3.215 -10.213 -4.619 1.00 98.44 79 ARG A N 1
ATOM 588 C CA . ARG A 1 79 ? 3.585 -10.609 -3.250 1.00 98.44 79 ARG A CA 1
ATOM 589 C C . ARG A 1 79 ? 3.052 -9.611 -2.223 1.00 98.44 79 ARG A C 1
ATOM 591 O O . ARG A 1 79 ? 2.474 -10.048 -1.235 1.00 98.44 79 ARG A O 1
ATOM 598 N N . TRP A 1 80 ? 3.153 -8.313 -2.497 1.00 98.50 80 TRP A N 1
ATOM 599 C CA . TRP A 1 80 ? 2.582 -7.264 -1.655 1.00 98.50 80 TRP A CA 1
ATOM 600 C C . TRP A 1 80 ? 1.061 -7.402 -1.520 1.00 98.50 80 TRP A C 1
AT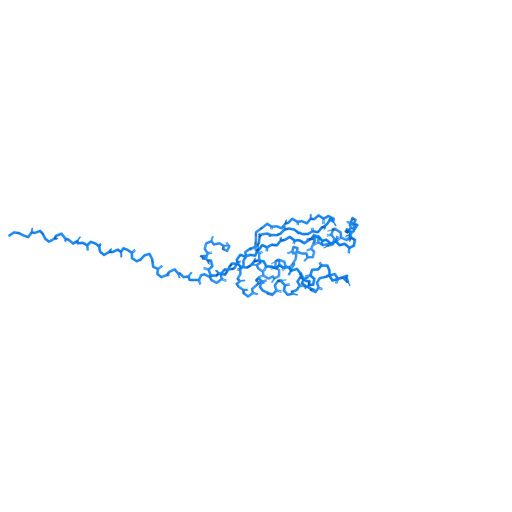OM 602 O O . TRP A 1 80 ? 0.555 -7.431 -0.405 1.00 98.50 80 TRP A O 1
ATOM 612 N N . CYS A 1 81 ? 0.333 -7.599 -2.628 1.00 98.62 81 CYS A N 1
ATOM 613 C CA . CYS A 1 81 ? -1.124 -7.793 -2.603 1.00 98.62 81 CYS A CA 1
ATOM 614 C C . CYS A 1 81 ? -1.529 -9.012 -1.762 1.00 98.62 81 CYS A C 1
ATOM 616 O O . CYS A 1 81 ? -2.492 -8.959 -1.000 1.00 98.62 81 CYS A O 1
ATOM 618 N N . ARG A 1 82 ? -0.797 -10.125 -1.896 1.00 98.44 82 ARG A N 1
ATOM 619 C CA . ARG A 1 82 ? -1.042 -11.337 -1.105 1.00 98.44 82 ARG A CA 1
ATOM 620 C C . ARG A 1 82 ? -0.757 -11.104 0.377 1.00 98.44 82 ARG A C 1
ATOM 622 O O . ARG A 1 82 ? -1.537 -11.553 1.208 1.00 98.44 82 ARG A O 1
ATOM 629 N N . ASP A 1 83 ? 0.342 -10.440 0.713 1.00 98.12 83 ASP A N 1
ATOM 630 C CA . ASP A 1 83 ? 0.681 -10.155 2.106 1.00 98.12 83 ASP A CA 1
ATOM 631 C C . ASP A 1 83 ? -0.346 -9.179 2.719 1.00 98.12 83 ASP A C 1
ATOM 633 O O . ASP A 1 83 ? -0.818 -9.431 3.825 1.00 98.12 83 ASP A O 1
ATOM 637 N N . LEU A 1 84 ? -0.800 -8.157 1.976 1.00 98.00 84 LEU A N 1
ATOM 638 C CA . LEU A 1 84 ? -1.845 -7.234 2.435 1.00 98.00 84 LEU A CA 1
ATOM 639 C C . LEU A 1 84 ? -3.176 -7.955 2.702 1.00 98.00 84 LEU A C 1
ATOM 641 O O . LEU A 1 84 ? -3.838 -7.649 3.683 1.00 98.00 84 LEU A O 1
ATOM 645 N N . ARG A 1 85 ? -3.558 -8.967 1.911 1.00 97.81 85 ARG A N 1
ATOM 646 C CA . ARG A 1 85 ? -4.764 -9.781 2.193 1.00 97.81 85 ARG A CA 1
ATOM 647 C C . ARG A 1 85 ? -4.724 -10.505 3.542 1.00 97.81 85 ARG A C 1
ATOM 649 O O . ARG A 1 85 ? -5.776 -10.883 4.050 1.00 97.81 85 ARG A O 1
ATOM 656 N N . ASN A 1 86 ? -3.528 -10.711 4.092 1.00 96.06 86 ASN A N 1
ATOM 657 C CA . ASN A 1 86 ? -3.304 -11.316 5.405 1.00 96.06 86 ASN A CA 1
ATOM 658 C C . ASN A 1 86 ? -3.005 -10.270 6.493 1.00 96.06 86 ASN A C 1
ATOM 660 O O . ASN A 1 86 ? -2.622 -10.640 7.600 1.00 96.06 86 ASN A O 1
ATOM 664 N N . TYR A 1 87 ? -3.126 -8.980 6.177 1.00 94.06 87 TYR A N 1
ATOM 665 C CA . TYR A 1 87 ? -2.953 -7.905 7.141 1.00 94.06 87 TYR A CA 1
ATOM 666 C C . TYR A 1 87 ? -4.135 -7.843 8.111 1.00 94.06 87 TYR A C 1
ATOM 668 O O . TYR A 1 87 ? -5.291 -8.003 7.711 1.00 94.06 87 TYR A O 1
ATOM 676 N N . GLY A 1 88 ? -3.814 -7.515 9.363 1.00 87.50 88 GLY A N 1
ATOM 677 C CA . GLY A 1 88 ? -4.787 -7.321 10.427 1.00 87.50 88 GLY A CA 1
ATOM 678 C C . GLY A 1 88 ? -5.439 -8.622 10.889 1.00 87.50 88 GLY A C 1
ATOM 679 O O . GLY A 1 88 ? -5.251 -9.698 10.323 1.00 87.50 88 GLY A O 1
ATOM 680 N N . GLU A 1 89 ? -6.203 -8.529 11.970 1.00 89.31 89 GLU A N 1
ATOM 681 C CA . GLU A 1 89 ? -6.890 -9.686 12.558 1.00 89.31 89 GLU A CA 1
ATOM 682 C C . GLU A 1 89 ? -8.339 -9.797 12.068 1.00 89.31 89 GLU A C 1
ATOM 684 O O . GLU A 1 89 ? -8.956 -10.859 12.158 1.00 89.31 89 GLU A O 1
ATOM 689 N N . ARG A 1 90 ? -8.885 -8.710 11.508 1.00 92.69 90 ARG A N 1
ATOM 690 C CA . ARG A 1 90 ? -10.292 -8.623 11.091 1.00 92.69 90 ARG A CA 1
ATOM 691 C C . ARG A 1 90 ? -10.482 -8.984 9.619 1.00 92.69 90 ARG A C 1
ATOM 693 O O . ARG A 1 90 ? -11.611 -9.154 9.171 1.00 92.69 90 ARG A O 1
ATOM 700 N N . GLY A 1 91 ? -9.390 -9.174 8.878 1.00 94.19 91 GLY A N 1
ATOM 701 C CA . GLY A 1 91 ? -9.431 -9.470 7.448 1.00 94.19 91 GLY A CA 1
ATOM 702 C C . GLY A 1 91 ? -9.750 -8.239 6.607 1.00 94.19 91 GLY A C 1
ATOM 703 O O . GLY A 1 91 ? -10.405 -8.370 5.578 1.00 94.19 91 GLY A O 1
ATOM 704 N N . GLU A 1 92 ? -9.273 -7.072 7.038 1.00 95.31 92 GLU A N 1
ATOM 705 C CA . GLU A 1 92 ? -9.548 -5.749 6.470 1.00 95.31 92 GLU A CA 1
ATOM 706 C C . GLU A 1 92 ? -9.381 -5.680 4.947 1.00 95.31 92 GLU A C 1
ATOM 708 O O . GLU A 1 92 ? -10.145 -4.996 4.269 1.00 95.31 92 GLU A O 1
ATOM 713 N N . PHE A 1 93 ? -8.395 -6.402 4.410 1.00 97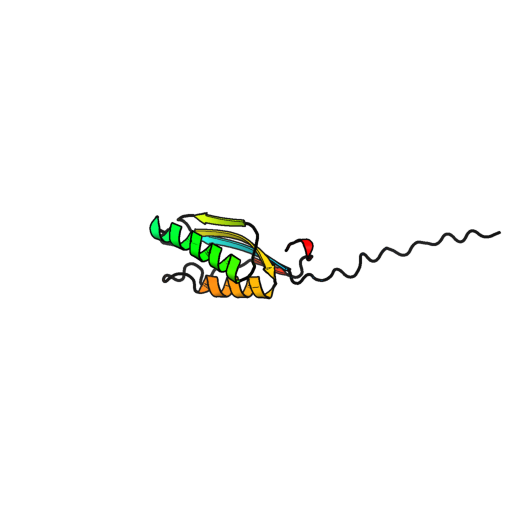.38 93 PHE A N 1
ATOM 714 C CA . PHE A 1 93 ? -8.046 -6.376 2.988 1.00 97.38 93 PHE A CA 1
ATOM 715 C C . PHE A 1 93 ? -8.181 -7.734 2.296 1.00 97.38 93 PHE A C 1
ATOM 717 O O . PHE A 1 93 ? -7.710 -7.905 1.170 1.00 97.38 93 PHE A O 1
ATOM 724 N N . ARG A 1 94 ? -8.797 -8.726 2.953 1.00 97.25 94 ARG A N 1
ATOM 725 C CA . ARG A 1 94 ? -8.871 -10.117 2.463 1.00 97.25 94 ARG A CA 1
ATOM 726 C C . ARG A 1 94 ? -9.448 -10.209 1.050 1.00 97.25 94 ARG A C 1
ATOM 728 O O . ARG A 1 94 ? -8.906 -10.918 0.197 1.00 97.25 94 ARG A O 1
ATOM 735 N N . ASP A 1 95 ? -10.503 -9.436 0.821 1.00 96.50 95 ASP A N 1
ATOM 736 C CA . ASP A 1 95 ? -11.283 -9.423 -0.413 1.00 96.50 95 ASP A CA 1
ATOM 737 C C . ASP A 1 95 ? -11.049 -8.156 -1.245 1.00 96.50 95 ASP A C 1
ATOM 739 O O . ASP A 1 95 ? -11.810 -7.868 -2.166 1.00 96.50 95 ASP A O 1
ATOM 743 N N . THR A 1 96 ? -9.979 -7.401 -0.962 1.00 98.12 96 THR A N 1
ATOM 744 C CA . THR A 1 96 ? -9.665 -6.186 -1.719 1.00 98.12 96 THR A CA 1
ATOM 745 C C . THR A 1 96 ? -9.479 -6.493 -3.204 1.00 98.12 96 THR A C 1
ATOM 747 O O . THR A 1 96 ? -8.706 -7.376 -3.612 1.0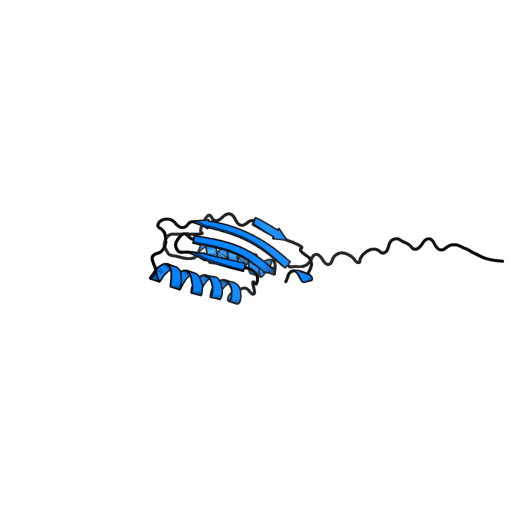0 98.12 96 THR A O 1
ATOM 750 N N . GLU A 1 97 ? -10.190 -5.717 -4.020 1.00 98.19 97 GLU A N 1
ATOM 751 C CA . GLU A 1 97 ? -10.048 -5.698 -5.467 1.00 98.19 97 GLU A CA 1
ATOM 752 C C . GLU A 1 97 ? -8.822 -4.859 -5.847 1.00 98.19 97 GLU A C 1
ATOM 754 O O . GLU A 1 97 ? -8.811 -3.631 -5.735 1.00 98.19 97 GLU A O 1
ATOM 759 N N . PHE A 1 98 ? -7.775 -5.533 -6.315 1.00 98.56 98 PHE A N 1
ATOM 760 C CA . PHE A 1 98 ? -6.569 -4.884 -6.813 1.00 98.56 98 PHE A CA 1
ATOM 761 C C . PHE A 1 98 ? -6.648 -4.725 -8.327 1.00 98.56 98 PHE A C 1
ATOM 763 O O . PHE A 1 98 ? -6.759 -5.715 -9.054 1.00 98.56 98 PHE A O 1
ATOM 770 N N . LYS A 1 99 ? -6.536 -3.487 -8.813 1.00 98.56 99 LYS A N 1
ATOM 771 C CA . LYS A 1 99 ? -6.440 -3.197 -10.246 1.00 98.56 99 LYS A CA 1
ATOM 772 C C . LYS A 1 99 ? -4.973 -3.164 -10.638 1.00 98.56 99 LYS A C 1
ATOM 774 O O . LYS A 1 99 ? -4.200 -2.386 -10.081 1.00 98.56 99 LYS A O 1
ATOM 779 N N . LEU A 1 100 ? -4.600 -4.040 -11.563 1.00 98.31 100 LEU A N 1
ATOM 780 C CA . LEU A 1 100 ? -3.214 -4.314 -11.923 1.00 98.31 100 LEU A CA 1
ATOM 781 C C . LEU A 1 100 ? -3.033 -4.063 -13.417 1.00 98.31 100 LEU A C 1
ATOM 783 O O . LEU A 1 100 ? -3.714 -4.683 -14.231 1.00 98.31 100 LEU A O 1
ATOM 787 N N . THR A 1 101 ? -2.110 -3.170 -13.757 1.00 97.56 101 THR A N 1
ATOM 788 C CA . THR A 1 101 ? -1.681 -2.933 -15.137 1.00 97.56 101 THR A CA 1
ATOM 789 C C . THR A 1 101 ? -0.249 -3.419 -15.264 1.00 97.56 101 THR A C 1
ATOM 791 O O . THR A 1 101 ? 0.662 -2.820 -14.692 1.00 97.56 101 THR A O 1
ATOM 794 N N . ASP A 1 102 ? -0.066 -4.536 -15.959 1.00 95.81 102 ASP A N 1
ATOM 795 C CA . ASP A 1 102 ? 1.239 -5.165 -16.142 1.00 95.81 102 ASP A CA 1
ATOM 796 C C . ASP A 1 102 ? 1.929 -4.691 -17.441 1.00 95.81 102 ASP A C 1
ATOM 798 O O . ASP A 1 102 ? 1.311 -4.023 -18.270 1.00 95.81 102 ASP A O 1
ATOM 802 N N . ASP A 1 103 ? 3.206 -5.057 -17.607 1.00 93.38 103 ASP A N 1
ATOM 803 C CA . ASP A 1 103 ? 4.020 -4.795 -18.811 1.00 93.38 103 ASP A CA 1
ATOM 804 C C . ASP A 1 103 ? 4.250 -3.301 -19.098 1.00 93.38 103 ASP A C 1
ATOM 806 O O . ASP A 1 103 ? 4.434 -2.879 -20.241 1.00 93.38 103 ASP A O 1
ATOM 810 N N . LEU A 1 104 ? 4.272 -2.480 -18.042 1.00 92.75 104 LEU A N 1
ATOM 811 C CA . LEU A 1 104 ? 4.566 -1.057 -18.168 1.00 92.75 104 LEU A CA 1
ATOM 812 C C . LEU A 1 104 ? 6.056 -0.811 -18.434 1.00 92.75 104 LEU A C 1
ATOM 814 O O . LEU A 1 104 ? 6.898 -1.545 -17.918 1.00 92.75 104 LEU A O 1
ATOM 818 N N . PRO A 1 105 ? 6.421 0.261 -19.166 1.00 90.88 105 PRO A N 1
ATOM 819 C CA . PRO A 1 105 ? 7.818 0.590 -19.429 1.00 90.88 105 PRO A CA 1
ATOM 820 C C . PRO A 1 105 ? 8.649 0.706 -18.147 1.00 90.88 105 PRO A C 1
ATOM 822 O O . PRO A 1 105 ? 8.184 1.246 -17.144 1.00 90.88 105 PRO A O 1
ATOM 825 N N . LYS A 1 106 ? 9.924 0.298 -18.202 1.00 86.25 106 LYS A N 1
ATOM 826 C CA . LYS A 1 106 ? 10.854 0.363 -17.054 1.00 86.25 106 LYS A CA 1
ATOM 827 C C . LYS A 1 106 ? 10.976 1.754 -16.422 1.00 86.25 106 LYS A C 1
ATOM 829 O O . LYS A 1 106 ? 11.266 1.841 -15.240 1.00 86.25 106 LYS A O 1
ATOM 834 N N . GLY A 1 107 ? 10.727 2.828 -17.175 1.00 84.81 107 GLY A N 1
ATOM 835 C CA . GLY A 1 107 ? 10.706 4.198 -16.644 1.00 84.81 107 GLY A CA 1
ATOM 836 C C . GLY A 1 107 ? 9.570 4.498 -15.653 1.00 84.81 107 GLY A C 1
ATOM 837 O O . GLY A 1 107 ? 9.473 5.629 -15.196 1.00 84.81 107 GLY A O 1
ATOM 838 N N . GLN A 1 108 ? 8.697 3.527 -15.364 1.00 83.31 108 GLN A N 1
ATOM 839 C CA . GLN A 1 108 ? 7.632 3.608 -14.356 1.00 83.31 108 GLN A CA 1
ATOM 840 C C . GLN A 1 108 ? 8.001 2.924 -13.019 1.00 83.31 108 GLN A C 1
ATOM 842 O O . GLN A 1 108 ? 7.156 2.867 -12.121 1.00 83.31 108 GLN A O 1
ATOM 847 N N . LEU A 1 109 ? 9.215 2.365 -12.899 1.00 79.50 109 LEU A N 1
ATOM 848 C CA . LEU A 1 109 ? 9.787 1.896 -11.625 1.00 79.50 109 LEU A CA 1
ATOM 849 C C . LEU A 1 109 ? 10.200 3.056 -10.721 1.00 79.50 109 LEU A C 1
ATOM 851 O O . LEU A 1 109 ? 10.607 4.116 -11.247 1.00 79.50 109 LEU A O 1
#

Foldseek 3Di:
DDDDPPPPDPPPPPDQQLAQKKKKWFWFFFPPFADPVRQVVCVVVLVVLCVVLVKDADWDGDSGTITDTIMDGNVSVVVSLVVVCVPDPVSRNVPTDMDMDGSDHPVRD

Radius of gyration: 20.77 Å; Cα contacts (8 Å, |Δi|>4): 170; chains: 1; bounding box: 39×22×80 Å

pLDDT: mean 87.98, std 18.29, range [42.72, 98.69]

InterPro domains:
  IPR020936 tRNA uridine(34) hydroxylase [PTHR43268] (18-103)
  IPR040503 tRNA uridine(34) hydroxylase, N-terminal [PF17773] (22-100)

Secondary structure (DSSP, 8-state):
-------PPP-------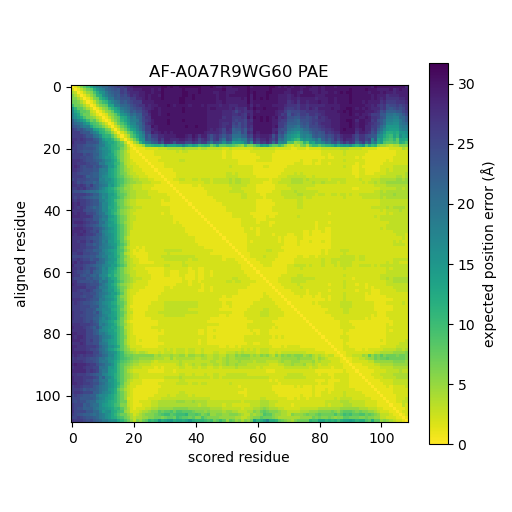--SEEEEEEEEE-SSPP-HHHHHHHHHHHHHHHHHTT-EEEEEEETTEEEEEEEEEHHHHHHHHHHHHT-SSS-TTTT---EEEEEE-GGG-